Protein AF-A0A8H3PKK8-F1 (afdb_monomer_lite)

pLDDT: mean 88.32, std 10.54, range [42.78, 98.19]

Sequence (100 aa):
MTENGFVPGTMHLVDIEGTLRAKHASGGQTDVVLIPAPSDDPDDPLNWSAKRKLLSTASISIYTFAIGTTSAAIYSILEPIEKDTGLTLNDLNAGTGYMV

Foldseek 3Di:
DDPDDDDPPDDDFFQPPLPDPADADDDPRRRGGDVVGQDPDCPGPVNDDPVVVVVVVVVVVVVCVVLVVCLVCVVVCLVVCCVVPVDDSVNSVVVSVVSD

Secondary structure (DSSP, 8-state):
-------TT----B-TTS---SPBPSSS-TTBBPSSPP-S-TT-GGG--HHHHHHHHHHHHHHHHHHHHHHHHGGGTHHHHHHHH---HHHHHHHHTT--

Organism: NCBI:txid1903189

Radius of gyration: 26.06 Å; chains: 1; bounding box: 48×34×72 Å

Structure (mmCIF, N/CA/C/O backbone):
data_AF-A0A8H3PKK8-F1
#
_entry.id   AF-A0A8H3PKK8-F1
#
loop_
_atom_site.group_PDB
_atom_site.id
_atom_site.type_symbol
_atom_site.label_atom_id
_atom_site.label_alt_id
_atom_site.label_comp_id
_atom_site.label_asym_id
_atom_site.label_entity_id
_atom_site.label_seq_id
_atom_site.pdbx_PDB_ins_code
_atom_site.Cartn_x
_atom_site.Cartn_y
_atom_site.Cartn_z
_atom_site.occupancy
_atom_site.B_iso_or_equiv
_atom_site.auth_seq_id
_atom_site.auth_comp_id
_atom_site.auth_asym_id
_atom_site.auth_atom_id
_atom_site.pdbx_PDB_model_num
ATOM 1 N N . MET A 1 1 ? 15.311 -21.769 -38.996 1.00 42.78 1 MET A N 1
ATOM 2 C CA . MET A 1 1 ? 15.998 -21.620 -37.696 1.00 42.78 1 MET A CA 1
ATOM 3 C C . MET A 1 1 ? 14.972 -21.962 -36.637 1.00 42.78 1 MET A C 1
ATOM 5 O O . MET A 1 1 ? 13.847 -21.501 -36.746 1.00 42.78 1 MET A O 1
ATOM 9 N N . THR A 1 2 ? 15.305 -22.906 -35.770 1.00 45.81 2 THR A N 1
ATOM 10 C CA . THR A 1 2 ? 14.388 -23.646 -34.893 1.00 45.81 2 THR A CA 1
ATOM 11 C C . THR A 1 2 ? 13.811 -22.776 -33.779 1.00 45.81 2 THR A C 1
ATOM 13 O O . THR A 1 2 ? 14.559 -22.080 -33.099 1.00 45.81 2 THR A O 1
ATOM 16 N N . GLU A 1 3 ? 12.499 -22.869 -33.578 1.00 54.53 3 GLU A N 1
ATOM 17 C CA . GLU A 1 3 ? 11.715 -22.284 -32.484 1.00 54.53 3 GLU A CA 1
ATOM 18 C C . GLU A 1 3 ? 12.037 -22.999 -31.151 1.00 54.53 3 GLU A C 1
ATOM 20 O O . GLU A 1 3 ? 11.232 -23.742 -30.601 1.0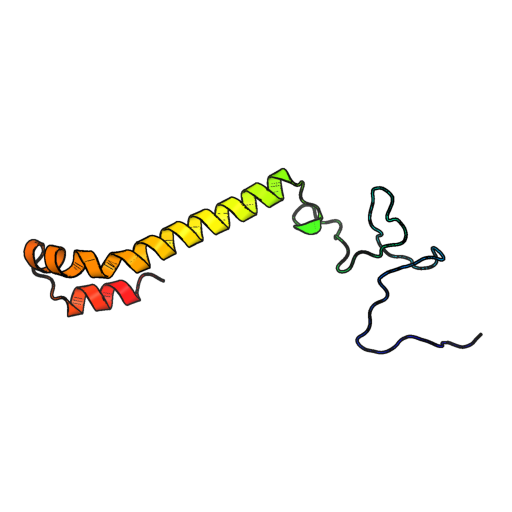0 54.53 3 GLU A O 1
ATOM 25 N N . ASN A 1 4 ? 13.273 -22.856 -30.662 1.00 61.53 4 ASN A N 1
ATOM 26 C CA . ASN A 1 4 ? 13.735 -23.473 -29.418 1.00 61.53 4 ASN A CA 1
ATOM 27 C C . ASN A 1 4 ? 13.714 -22.446 -28.280 1.00 61.53 4 ASN A C 1
ATOM 29 O O . ASN A 1 4 ? 14.507 -21.509 -28.300 1.00 61.53 4 ASN A O 1
ATOM 33 N N . GLY A 1 5 ? 12.896 -22.677 -27.247 1.00 66.50 5 GLY A N 1
ATOM 34 C CA . GLY A 1 5 ? 13.213 -22.166 -25.905 1.00 66.50 5 GLY A CA 1
ATOM 35 C C . GLY A 1 5 ? 12.080 -21.574 -25.073 1.00 66.50 5 GLY A C 1
ATOM 36 O O . GLY A 1 5 ? 12.317 -21.282 -23.904 1.00 66.50 5 GLY A O 1
ATOM 37 N N . PHE A 1 6 ? 10.861 -21.408 -25.597 1.00 71.31 6 PHE A N 1
ATOM 38 C CA . PHE A 1 6 ? 9.756 -20.947 -24.753 1.00 71.31 6 PHE A CA 1
ATOM 39 C C . PHE A 1 6 ? 9.260 -22.089 -23.854 1.00 71.31 6 PHE A C 1
ATOM 41 O O . PHE A 1 6 ? 8.535 -22.978 -24.300 1.00 71.31 6 PHE A O 1
ATOM 48 N N . VAL A 1 7 ? 9.677 -22.081 -22.585 1.00 83.56 7 VAL A N 1
ATOM 49 C CA . VAL A 1 7 ? 9.194 -23.013 -21.559 1.00 83.56 7 VAL A CA 1
ATOM 50 C C . VAL A 1 7 ? 7.931 -22.418 -20.923 1.00 83.56 7 VAL A C 1
ATOM 52 O O . VAL A 1 7 ? 8.015 -21.352 -20.303 1.00 83.56 7 VAL A O 1
ATOM 55 N N . PRO A 1 8 ? 6.760 -23.069 -21.041 1.00 82.88 8 PRO A N 1
ATOM 56 C CA . PRO A 1 8 ? 5.525 -22.566 -20.446 1.00 82.88 8 PRO A CA 1
ATOM 57 C C . PRO A 1 8 ? 5.672 -22.312 -18.939 1.00 82.88 8 PRO A C 1
ATOM 59 O O . PRO A 1 8 ? 6.247 -23.126 -18.220 1.00 82.88 8 PRO A O 1
ATOM 62 N N . GLY A 1 9 ? 5.154 -21.178 -18.461 1.00 84.31 9 GLY A N 1
ATOM 63 C CA . GLY A 1 9 ? 5.272 -20.760 -17.057 1.00 84.31 9 GLY A CA 1
ATOM 64 C C . GLY A 1 9 ? 6.577 -20.036 -16.704 1.00 84.31 9 GLY A C 1
ATOM 65 O O . GLY A 1 9 ? 6.753 -19.645 -15.553 1.00 84.31 9 GLY A O 1
ATOM 66 N N . THR A 1 10 ? 7.473 -19.820 -17.671 1.00 86.50 10 THR A N 1
ATOM 67 C CA . THR A 1 10 ? 8.685 -19.006 -17.489 1.00 86.50 10 THR A CA 1
ATOM 68 C C . THR A 1 10 ? 8.569 -17.666 -18.213 1.00 86.50 10 THR A C 1
ATOM 70 O O . THR A 1 10 ? 7.808 -17.519 -19.169 1.00 86.50 10 THR A O 1
ATOM 73 N N . MET A 1 11 ? 9.312 -16.670 -17.729 1.00 85.94 11 MET A N 1
ATOM 74 C CA . MET A 1 11 ? 9.354 -15.311 -18.269 1.00 85.94 11 MET A CA 1
ATOM 75 C C . MET A 1 11 ? 10.814 -14.878 -18.410 1.00 85.94 11 MET A C 1
ATOM 77 O O . MET A 1 11 ? 11.622 -15.121 -17.513 1.00 85.94 11 MET A O 1
ATOM 81 N N . HIS A 1 12 ? 11.155 -14.245 -19.532 1.00 86.38 12 HIS A N 1
ATOM 82 C CA . HIS A 1 12 ? 12.515 -13.789 -19.810 1.00 86.38 12 HIS A CA 1
ATOM 83 C C . HIS A 1 12 ? 12.730 -12.392 -19.207 1.00 86.38 12 HIS A C 1
ATOM 85 O O . HIS A 1 12 ? 12.076 -11.440 -19.625 1.00 86.38 12 HIS A O 1
ATOM 91 N N . LEU A 1 13 ? 13.619 -12.278 -18.213 1.00 90.50 13 LEU A N 1
ATOM 92 C CA . LEU A 1 13 ? 13.823 -11.042 -17.437 1.00 90.50 13 LEU A CA 1
ATOM 93 C C . LEU A 1 13 ? 15.070 -10.240 -17.836 1.00 90.50 13 LEU A C 1
ATOM 95 O O . LEU A 1 13 ? 15.190 -9.090 -17.423 1.00 90.50 13 LEU A O 1
ATOM 99 N N . VAL A 1 14 ? 15.999 -10.827 -18.596 1.00 91.94 14 VAL A N 1
ATOM 100 C CA . VAL A 1 14 ? 17.291 -10.203 -18.923 1.00 91.94 14 VAL A CA 1
ATOM 101 C C . VAL A 1 14 ? 17.589 -10.343 -20.413 1.00 91.94 14 VAL A C 1
ATOM 103 O O . VAL A 1 14 ? 18.000 -11.400 -20.866 1.00 91.94 14 VAL A O 1
ATOM 106 N N . ASP A 1 15 ? 17.405 -9.270 -21.170 1.00 90.62 15 ASP A N 1
ATOM 107 C CA . ASP A 1 15 ? 17.654 -9.181 -22.606 1.00 90.62 15 ASP A CA 1
ATOM 108 C C . ASP A 1 15 ? 19.040 -8.590 -22.897 1.00 90.62 15 ASP A C 1
ATOM 110 O O . ASP A 1 15 ? 19.192 -7.394 -23.148 1.00 90.62 15 ASP A O 1
ATOM 114 N N . ILE A 1 16 ? 20.071 -9.435 -22.856 1.00 88.06 16 ILE A N 1
ATOM 115 C CA . ILE A 1 16 ? 21.461 -9.015 -23.115 1.00 88.06 16 ILE A CA 1
ATOM 116 C C . ILE A 1 16 ? 21.650 -8.587 -24.579 1.00 88.06 16 ILE A C 1
ATOM 118 O O . ILE A 1 16 ? 22.432 -7.686 -24.876 1.00 88.06 16 ILE A O 1
ATOM 122 N N . GLU A 1 17 ? 20.945 -9.239 -25.503 1.00 85.81 17 GLU A N 1
ATOM 123 C CA . GLU A 1 17 ? 21.101 -9.027 -26.946 1.00 85.81 17 GLU A CA 1
ATOM 124 C C . GLU A 1 17 ? 20.257 -7.853 -27.474 1.00 85.81 17 GLU A C 1
ATOM 126 O O . GLU A 1 17 ? 20.421 -7.448 -28.626 1.00 85.81 17 GLU A O 1
ATOM 131 N N . GLY A 1 18 ? 19.365 -7.291 -26.650 1.00 82.75 18 GLY A N 1
ATOM 132 C CA . GLY A 1 18 ? 18.471 -6.195 -27.033 1.00 82.75 18 GLY A CA 1
ATOM 133 C C . GLY A 1 18 ? 17.438 -6.600 -28.089 1.00 82.75 18 GLY A C 1
ATOM 134 O O . GLY A 1 18 ? 17.023 -5.777 -28.908 1.00 82.75 18 GLY A O 1
ATOM 135 N N . THR A 1 19 ? 17.071 -7.881 -28.131 1.00 85.12 19 THR A N 1
ATOM 136 C CA . THR A 1 19 ? 16.199 -8.444 -29.173 1.00 85.12 19 THR A CA 1
ATOM 137 C C . THR A 1 19 ? 14.729 -8.475 -28.761 1.00 85.12 19 THR A C 1
ATOM 139 O O . THR A 1 19 ? 13.848 -8.596 -29.621 1.00 85.12 19 THR A O 1
ATOM 142 N N . LEU A 1 20 ? 14.433 -8.331 -27.465 1.00 85.06 20 LEU A N 1
ATOM 143 C CA . LEU A 1 20 ? 13.075 -8.370 -26.941 1.00 85.06 20 LEU A CA 1
ATOM 144 C C . LEU A 1 20 ? 12.402 -7.001 -27.076 1.00 85.06 20 LEU A C 1
ATOM 146 O O . LEU A 1 20 ? 12.866 -5.979 -26.579 1.00 85.06 20 LEU A O 1
ATOM 150 N N . ARG A 1 21 ? 11.226 -6.984 -27.710 1.00 83.94 21 ARG A N 1
ATOM 151 C CA . ARG A 1 21 ? 10.351 -5.803 -27.762 1.00 83.94 21 ARG A CA 1
ATOM 152 C C . ARG A 1 21 ? 9.532 -5.692 -26.475 1.00 83.94 21 ARG A C 1
ATOM 154 O O . ARG A 1 21 ? 8.339 -5.986 -26.473 1.00 83.94 21 ARG A O 1
ATOM 161 N N . ALA A 1 22 ? 10.181 -5.287 -25.391 1.00 86.38 22 ALA A N 1
ATOM 162 C CA . ALA A 1 22 ? 9.564 -5.072 -24.084 1.00 86.38 22 ALA A CA 1
ATOM 163 C C . ALA A 1 22 ? 9.931 -3.690 -23.513 1.00 86.38 22 ALA A C 1
ATOM 165 O O . ALA A 1 22 ? 10.762 -2.982 -24.076 1.00 86.38 22 ALA A O 1
ATOM 166 N N . LYS A 1 23 ? 9.284 -3.279 -22.411 1.00 87.94 23 LYS A N 1
ATOM 167 C CA . LYS A 1 23 ? 9.736 -2.110 -21.641 1.00 87.94 23 LYS A CA 1
ATOM 168 C C . LYS A 1 23 ? 10.879 -2.560 -20.727 1.00 87.94 23 LYS A C 1
ATOM 170 O O . LYS A 1 23 ? 10.680 -3.459 -19.910 1.00 87.94 23 LYS A O 1
ATOM 175 N N . HIS A 1 24 ? 12.043 -1.931 -20.847 1.00 90.75 24 HIS A N 1
ATOM 176 C CA . HIS A 1 24 ? 13.211 -2.212 -20.007 1.00 90.75 24 HIS A CA 1
ATOM 177 C C . HIS A 1 24 ? 13.372 -1.184 -18.888 1.00 90.75 24 HIS A C 1
ATOM 179 O O . HIS A 1 24 ? 12.809 -0.085 -18.941 1.00 90.75 24 HIS A O 1
ATOM 185 N N . ALA A 1 25 ? 14.130 -1.544 -17.855 1.00 88.06 25 ALA A N 1
ATOM 186 C CA . ALA A 1 25 ? 14.450 -0.632 -16.769 1.00 88.06 25 ALA A CA 1
ATOM 187 C C . ALA A 1 25 ? 15.311 0.546 -17.261 1.00 88.06 25 ALA A C 1
ATOM 189 O O . ALA A 1 25 ? 16.092 0.455 -18.210 1.00 88.06 25 ALA A O 1
ATOM 190 N N . SER A 1 26 ? 15.157 1.691 -16.599 1.00 83.12 26 SER A N 1
ATOM 191 C CA . SER A 1 26 ? 15.929 2.904 -16.873 1.00 83.12 26 SER A CA 1
ATOM 192 C C . SER A 1 26 ? 17.136 3.022 -15.931 1.00 83.12 26 SER A C 1
ATOM 194 O O . SER A 1 26 ? 17.261 2.282 -14.958 1.00 83.12 26 SER A O 1
ATOM 196 N N . GLY A 1 27 ? 18.054 3.955 -16.209 1.00 78.44 27 GLY A N 1
ATOM 197 C CA . GLY A 1 27 ? 19.163 4.261 -15.291 1.00 78.44 27 GLY A CA 1
ATOM 198 C C . GLY A 1 27 ? 20.332 3.269 -15.316 1.00 78.44 27 GLY A C 1
ATOM 199 O O . GLY A 1 27 ? 20.965 3.054 -14.288 1.00 78.44 27 GLY A O 1
ATOM 200 N N . GLY A 1 28 ? 20.632 2.684 -16.482 1.00 77.94 28 GLY A N 1
ATOM 201 C CA . GLY A 1 28 ? 21.804 1.820 -16.695 1.00 77.94 28 GLY A CA 1
ATOM 202 C C . GLY A 1 28 ? 21.533 0.314 -16.634 1.00 77.94 28 GLY A C 1
ATOM 203 O O . GLY A 1 28 ? 22.463 -0.458 -16.822 1.00 77.94 28 GLY A O 1
ATOM 204 N N . GLN A 1 29 ? 20.281 -0.096 -16.414 1.00 85.38 29 GLN A N 1
ATOM 205 C CA . GLN A 1 29 ? 19.832 -1.498 -16.395 1.00 85.38 29 GLN A CA 1
ATOM 206 C C . GLN A 1 29 ? 18.966 -1.814 -17.624 1.00 85.38 29 GLN A C 1
ATOM 208 O O . GLN A 1 29 ? 17.861 -2.339 -17.515 1.00 85.38 29 GLN A O 1
ATOM 213 N N . THR A 1 30 ? 19.421 -1.405 -18.807 1.00 85.62 30 THR A N 1
ATOM 214 C CA . THR A 1 30 ? 18.636 -1.515 -20.048 1.00 85.62 30 THR A CA 1
ATOM 215 C C . THR A 1 30 ? 18.475 -2.949 -20.542 1.00 85.62 30 THR A C 1
ATOM 217 O O . THR A 1 30 ? 17.673 -3.184 -21.431 1.00 85.62 30 THR A O 1
ATOM 220 N N . ASP A 1 31 ? 19.231 -3.891 -19.990 1.00 91.19 31 ASP A N 1
ATOM 221 C CA . ASP A 1 31 ? 19.085 -5.330 -20.191 1.00 91.19 31 ASP A CA 1
ATOM 222 C C . ASP A 1 31 ? 17.940 -5.920 -19.352 1.00 91.19 31 ASP A C 1
ATOM 224 O O . ASP A 1 31 ? 17.427 -6.985 -19.674 1.00 91.19 31 ASP A O 1
ATOM 228 N N . VAL A 1 32 ? 17.475 -5.238 -18.301 1.00 92.62 32 VAL A N 1
ATOM 229 C CA . VAL A 1 32 ? 16.411 -5.751 -17.429 1.00 92.62 32 VAL A CA 1
ATOM 230 C C . VAL A 1 32 ? 15.036 -5.487 -18.038 1.00 92.62 32 VAL A C 1
ATOM 232 O O . VAL A 1 32 ? 14.622 -4.339 -18.196 1.00 92.62 32 VAL A O 1
ATOM 235 N N . VAL A 1 33 ? 14.290 -6.554 -18.315 1.00 93.00 33 VAL A N 1
ATOM 236 C CA . VAL A 1 33 ? 12.909 -6.514 -18.813 1.00 93.00 33 VAL A CA 1
ATOM 237 C C . VAL A 1 33 ? 11.934 -6.321 -17.646 1.00 93.00 33 VAL A C 1
ATOM 239 O O . VAL A 1 33 ? 11.956 -7.071 -16.670 1.00 93.00 33 VAL A O 1
ATOM 242 N N . LEU A 1 34 ? 11.044 -5.328 -17.742 1.00 92.00 34 LEU A N 1
ATOM 243 C CA . LEU A 1 34 ? 10.053 -5.031 -16.704 1.00 92.00 34 LEU A CA 1
ATOM 244 C C . LEU A 1 34 ? 8.851 -5.971 -16.803 1.00 92.00 34 LEU A C 1
ATOM 246 O O . LEU A 1 34 ? 8.151 -5.996 -17.817 1.00 92.00 34 LEU A O 1
ATOM 250 N N . ILE A 1 35 ? 8.586 -6.708 -15.721 1.00 91.12 35 ILE A N 1
ATOM 251 C CA . ILE A 1 35 ? 7.452 -7.628 -15.615 1.00 91.12 35 ILE A CA 1
ATOM 252 C C . ILE A 1 35 ? 6.777 -7.486 -14.237 1.00 91.12 35 ILE A C 1
ATOM 254 O O . ILE A 1 35 ? 7.413 -7.783 -13.225 1.00 91.12 35 ILE A O 1
ATOM 258 N N . PRO A 1 36 ? 5.485 -7.105 -14.178 1.00 90.00 36 PRO A N 1
ATOM 259 C CA . PRO A 1 36 ? 4.703 -6.541 -15.281 1.00 90.00 36 PRO A CA 1
ATOM 260 C C . PRO A 1 36 ? 5.305 -5.216 -15.772 1.00 90.00 36 PRO A C 1
ATOM 262 O O . PRO A 1 36 ? 5.879 -4.448 -14.999 1.00 90.00 36 PRO A O 1
ATOM 265 N N . ALA A 1 37 ? 5.180 -4.950 -17.070 1.00 91.50 37 ALA A N 1
ATOM 266 C CA . ALA A 1 37 ? 5.582 -3.670 -17.634 1.00 91.50 37 ALA A CA 1
ATOM 267 C C . ALA A 1 37 ? 4.575 -2.580 -17.221 1.00 91.50 37 ALA A C 1
ATOM 269 O O . ALA A 1 37 ? 3.372 -2.851 -17.230 1.00 91.50 37 ALA A O 1
ATOM 270 N N . PRO A 1 38 ? 5.028 -1.352 -16.906 1.00 92.62 38 PRO A N 1
ATOM 271 C CA . PRO A 1 38 ? 4.119 -0.236 -16.673 1.00 92.62 38 PRO A CA 1
ATOM 272 C C . PRO A 1 38 ? 3.256 0.007 -17.914 1.00 92.62 38 PRO A C 1
ATOM 274 O O . PRO A 1 38 ? 3.769 0.052 -19.037 1.00 92.62 38 PRO A O 1
ATOM 277 N N . SER A 1 39 ? 1.956 0.180 -17.722 1.00 92.19 39 SER A N 1
ATOM 278 C CA . SER A 1 39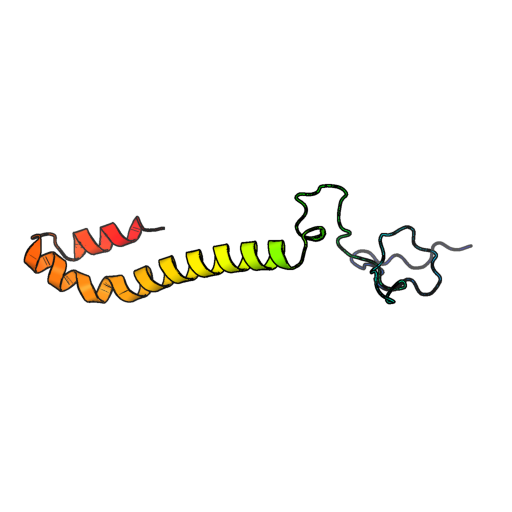 ? 1.029 0.595 -18.775 1.00 92.19 39 SER A CA 1
ATOM 279 C C . SER A 1 39 ? 1.199 2.084 -19.106 1.00 92.19 39 SER A C 1
ATOM 281 O O . SER A 1 39 ? 2.049 2.766 -18.531 1.00 92.19 39 SER A O 1
ATOM 283 N N . ASP A 1 40 ? 0.426 2.597 -20.061 1.00 92.44 40 ASP A N 1
ATOM 284 C CA . ASP A 1 40 ? 0.425 4.029 -20.396 1.00 92.44 40 ASP A CA 1
ATOM 285 C C . ASP A 1 40 ? -0.592 4.825 -19.549 1.00 92.44 40 ASP A C 1
ATOM 287 O O . ASP A 1 40 ? -0.732 6.037 -19.716 1.00 92.44 40 ASP A O 1
ATOM 291 N N . ASP A 1 41 ? -1.287 4.157 -18.620 1.00 94.50 41 ASP A N 1
ATOM 292 C CA . ASP A 1 41 ? -2.244 4.778 -17.707 1.00 94.50 41 ASP A CA 1
ATOM 293 C C . ASP A 1 41 ? -1.506 5.539 -16.579 1.00 94.50 41 ASP A C 1
ATOM 29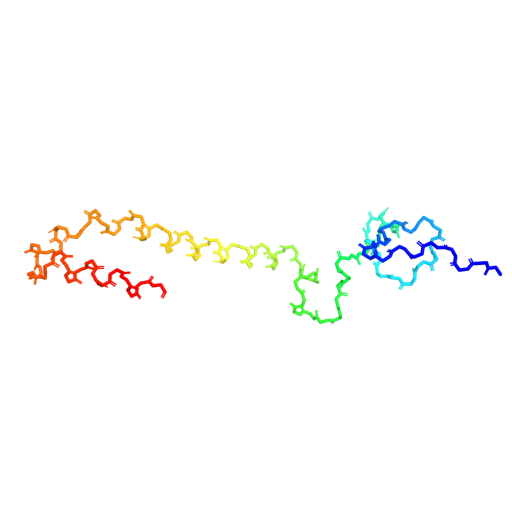5 O O . ASP A 1 41 ? -0.675 4.949 -15.873 1.00 94.50 41 ASP A O 1
ATOM 299 N N . PRO A 1 42 ? -1.770 6.845 -16.367 1.00 90.06 42 PRO A N 1
ATOM 300 C CA . PRO A 1 42 ? -1.153 7.616 -15.285 1.00 90.06 42 PRO A CA 1
ATOM 301 C C . PRO A 1 42 ? -1.530 7.136 -13.872 1.00 90.06 42 PRO A C 1
ATOM 303 O O . PRO A 1 42 ? -0.823 7.463 -12.909 1.00 90.06 42 PRO A O 1
ATOM 306 N N . ASP A 1 43 ? -2.622 6.386 -13.721 1.00 92.38 43 ASP A N 1
ATOM 307 C CA . ASP A 1 43 ? -3.046 5.808 -12.448 1.00 92.38 43 ASP A CA 1
ATOM 308 C C . ASP A 1 43 ? -2.443 4.431 -12.168 1.00 92.38 43 ASP A C 1
ATOM 310 O O . ASP A 1 43 ? -2.521 3.964 -11.029 1.00 92.38 43 ASP A O 1
ATOM 314 N N . ASP A 1 44 ? -1.713 3.849 -13.123 1.00 94.94 44 ASP A N 1
ATOM 315 C CA . ASP A 1 44 ? -0.902 2.658 -12.889 1.00 94.94 44 ASP A CA 1
ATOM 316 C C . ASP A 1 44 ? 0.143 2.925 -11.784 1.00 94.94 44 ASP A C 1
ATOM 318 O O . ASP A 1 44 ? 1.005 3.804 -11.937 1.00 94.94 44 ASP A O 1
ATOM 322 N N . PRO A 1 45 ? 0.121 2.177 -10.663 1.00 93.44 45 PRO A N 1
ATOM 323 C CA . PRO A 1 45 ? 1.057 2.372 -9.564 1.00 93.44 45 PRO A CA 1
ATOM 324 C C . PRO A 1 45 ? 2.519 2.217 -9.976 1.00 93.44 45 PRO A C 1
ATOM 326 O O . PRO A 1 45 ? 3.398 2.791 -9.328 1.00 93.44 45 PRO A O 1
ATOM 329 N N . LEU A 1 46 ? 2.813 1.503 -11.063 1.00 93.19 46 LEU A N 1
ATOM 330 C CA . LEU A 1 46 ? 4.171 1.375 -11.582 1.00 93.19 46 LEU A CA 1
ATOM 331 C C . LEU A 1 46 ? 4.710 2.720 -12.090 1.00 93.19 46 LEU A C 1
ATOM 333 O O . LEU A 1 46 ? 5.878 3.026 -11.830 1.00 93.19 46 LEU A O 1
ATOM 337 N N . ASN A 1 47 ? 3.845 3.560 -12.671 1.00 93.06 47 ASN A N 1
ATOM 338 C CA . ASN A 1 47 ? 4.170 4.892 -13.194 1.00 93.06 47 ASN A CA 1
ATOM 339 C C . ASN A 1 47 ? 4.304 5.973 -12.114 1.00 93.06 47 ASN A C 1
ATOM 341 O O . ASN A 1 47 ? 4.811 7.066 -12.376 1.00 93.06 47 ASN A O 1
ATOM 345 N N . TRP A 1 48 ? 3.852 5.711 -10.886 1.00 95.06 48 TRP A N 1
ATOM 346 C CA . TRP A 1 48 ? 3.845 6.731 -9.844 1.00 95.06 48 TRP A CA 1
ATOM 347 C C . TRP A 1 48 ? 5.256 7.200 -9.470 1.00 95.06 48 TRP A C 1
ATOM 349 O O . TRP A 1 48 ? 6.184 6.406 -9.280 1.00 95.06 48 TRP A O 1
ATOM 359 N N . SER A 1 49 ? 5.386 8.511 -9.247 1.00 94.94 49 SER A N 1
ATOM 360 C CA . SER A 1 49 ? 6.582 9.084 -8.628 1.00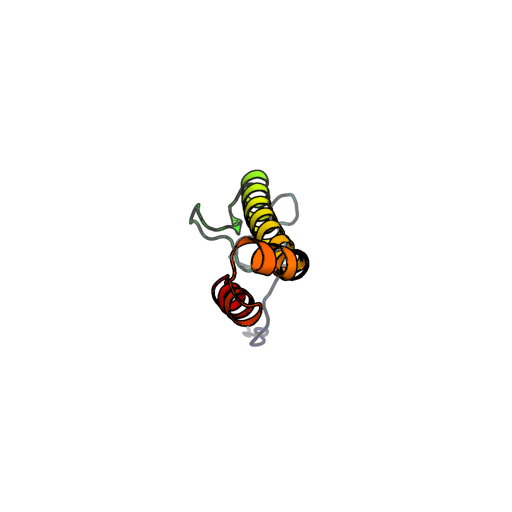 94.94 49 SER A CA 1
ATOM 361 C C . SER A 1 49 ? 6.793 8.512 -7.221 1.00 94.94 49 SER A C 1
ATOM 363 O O . SER A 1 49 ? 5.838 8.145 -6.529 1.00 94.94 49 SER A O 1
ATOM 365 N N . ALA A 1 50 ? 8.044 8.489 -6.752 1.00 95.25 50 ALA A N 1
ATOM 366 C CA . ALA A 1 50 ? 8.378 7.971 -5.423 1.00 95.25 50 ALA A CA 1
ATOM 367 C C . ALA A 1 50 ? 7.564 8.639 -4.296 1.00 95.25 50 ALA A C 1
ATOM 369 O O . ALA A 1 50 ? 7.162 7.976 -3.344 1.00 95.25 50 ALA A O 1
ATOM 370 N N . LYS A 1 51 ? 7.248 9.936 -4.434 1.00 97.62 51 LYS A N 1
ATOM 371 C CA . LYS A 1 51 ? 6.417 10.676 -3.472 1.00 97.62 51 LYS A CA 1
ATOM 372 C C . LYS A 1 51 ? 4.968 10.180 -3.444 1.00 97.62 51 LYS A C 1
ATOM 374 O O . LYS A 1 51 ? 4.423 10.003 -2.359 1.00 97.62 51 LYS A O 1
ATOM 379 N N . ARG A 1 52 ? 4.353 9.930 -4.609 1.00 97.06 52 ARG A N 1
ATOM 380 C CA . ARG A 1 52 ? 2.980 9.395 -4.696 1.00 97.06 52 ARG A CA 1
ATOM 381 C C . ARG A 1 52 ? 2.911 7.980 -4.119 1.00 97.06 52 ARG A C 1
ATOM 383 O O . ARG A 1 52 ? 2.017 7.706 -3.324 1.00 97.06 52 ARG A O 1
ATOM 390 N N . LYS A 1 53 ? 3.894 7.127 -4.440 1.00 96.81 53 LYS A N 1
ATOM 391 C CA . LYS A 1 53 ? 4.035 5.783 -3.848 1.00 96.81 53 LYS A CA 1
ATOM 392 C C . LYS A 1 53 ? 4.112 5.860 -2.324 1.00 96.81 53 LYS A C 1
ATOM 394 O O . LYS A 1 53 ? 3.326 5.212 -1.644 1.00 96.81 53 LYS A O 1
ATOM 399 N N . LEU A 1 54 ? 4.988 6.715 -1.795 1.00 97.81 54 LEU A N 1
ATOM 400 C CA . LEU A 1 54 ? 5.149 6.882 -0.352 1.00 97.81 54 LEU A CA 1
ATOM 401 C C . LEU A 1 54 ? 3.867 7.376 0.329 1.00 97.81 54 LEU A C 1
ATOM 403 O O . LEU A 1 54 ? 3.498 6.840 1.368 1.00 97.81 54 LEU A O 1
ATOM 407 N N . LEU A 1 55 ? 3.178 8.363 -0.254 1.00 98.00 55 LEU A N 1
ATOM 408 C CA . LEU A 1 55 ? 1.922 8.879 0.292 1.00 98.00 55 LEU A CA 1
ATOM 409 C C . LEU A 1 55 ? 0.836 7.796 0.338 1.00 98.00 55 LEU A C 1
ATOM 411 O O . LEU A 1 55 ? 0.170 7.646 1.360 1.00 98.00 55 LEU A O 1
ATOM 415 N N . SER A 1 56 ? 0.691 7.018 -0.738 1.00 97.00 56 SER A N 1
ATOM 416 C CA . SER A 1 56 ? -0.256 5.901 -0.790 1.00 97.00 56 SER A CA 1
ATOM 417 C C . SER A 1 56 ? 0.056 4.853 0.278 1.00 97.00 56 SER A C 1
ATOM 419 O O . SER A 1 56 ? -0.836 4.439 1.014 1.00 97.00 56 SER A O 1
ATOM 421 N N . THR A 1 57 ? 1.324 4.452 0.406 1.00 96.88 57 THR A N 1
ATOM 422 C CA . THR A 1 57 ? 1.750 3.490 1.429 1.00 96.88 57 THR A CA 1
ATOM 423 C C . THR A 1 57 ? 1.510 4.033 2.835 1.00 96.88 57 THR A C 1
ATOM 425 O O . THR A 1 57 ? 0.975 3.324 3.679 1.00 96.88 57 THR A O 1
ATOM 428 N N . ALA A 1 58 ? 1.851 5.297 3.095 1.00 98.19 58 ALA A N 1
ATOM 429 C CA . ALA A 1 58 ? 1.629 5.925 4.393 1.00 98.19 58 ALA A CA 1
ATOM 430 C C . ALA A 1 58 ? 0.139 5.981 4.754 1.00 98.19 58 ALA A C 1
ATOM 432 O O . ALA A 1 58 ? -0.221 5.680 5.887 1.00 98.19 58 ALA A O 1
ATOM 433 N N . SER A 1 59 ? -0.730 6.308 3.794 1.00 98.12 59 SER A N 1
ATOM 434 C CA . SER A 1 59 ? -2.181 6.337 3.998 1.00 98.12 59 SER A CA 1
ATOM 435 C C . SER A 1 59 ? -2.726 4.973 4.435 1.00 98.12 59 SER A C 1
ATOM 437 O O . SER A 1 59 ? -3.418 4.894 5.451 1.00 98.12 59 SER A O 1
ATOM 439 N N . ILE A 1 60 ? -2.354 3.899 3.731 1.00 97.38 60 ILE A N 1
ATOM 440 C CA . ILE A 1 60 ? -2.781 2.531 4.068 1.00 97.38 60 ILE A CA 1
ATOM 441 C C . ILE A 1 60 ? -2.216 2.107 5.430 1.00 97.38 60 ILE A C 1
ATOM 443 O O . ILE A 1 60 ? -2.935 1.525 6.245 1.00 97.38 60 ILE A O 1
ATOM 447 N N . SER A 1 61 ? -0.954 2.434 5.712 1.00 98.00 61 SER A N 1
ATOM 448 C CA . SER A 1 61 ? -0.318 2.126 6.996 1.00 98.00 61 SER A CA 1
ATOM 449 C C . SER A 1 61 ? -0.991 2.839 8.167 1.00 98.00 61 SER A C 1
ATOM 451 O O . SER A 1 61 ? -1.237 2.209 9.190 1.00 98.00 61 SER A O 1
ATOM 453 N N . ILE A 1 62 ? -1.329 4.126 8.026 1.00 97.69 62 ILE A N 1
ATOM 454 C CA . ILE A 1 62 ? -2.023 4.902 9.067 1.00 97.69 62 ILE A CA 1
ATOM 455 C C . ILE A 1 62 ? -3.411 4.318 9.329 1.00 97.69 62 ILE A C 1
ATOM 457 O O . ILE A 1 62 ? -3.775 4.119 10.486 1.00 97.69 62 ILE A O 1
ATOM 461 N N . TYR A 1 63 ? -4.164 4.005 8.271 1.00 95.88 63 TYR A N 1
ATOM 462 C CA . TYR A 1 63 ? -5.476 3.373 8.399 1.00 95.88 63 TYR A CA 1
ATOM 463 C C . TYR A 1 63 ? -5.383 2.033 9.141 1.00 95.88 63 TYR A C 1
ATOM 465 O O . TYR A 1 63 ? -6.064 1.819 10.142 1.00 95.88 63 TYR A O 1
ATOM 473 N N . THR A 1 64 ? -4.468 1.166 8.703 1.00 95.69 64 THR A N 1
ATOM 474 C CA . THR A 1 64 ? -4.241 -0.150 9.316 1.00 95.69 64 THR A CA 1
ATOM 475 C C . THR A 1 64 ? -3.826 -0.020 10.781 1.00 95.69 64 THR A C 1
ATOM 477 O O . THR A 1 64 ? -4.331 -0.740 11.639 1.00 95.69 64 THR A O 1
ATOM 480 N N . PHE A 1 65 ? -2.938 0.927 11.091 1.00 95.69 65 PHE A N 1
ATOM 481 C CA . PHE A 1 65 ? -2.480 1.185 12.452 1.00 95.69 65 PHE A CA 1
ATOM 482 C C . PHE A 1 65 ? -3.611 1.670 13.366 1.00 95.69 65 PHE A C 1
ATOM 484 O O . PHE A 1 65 ? -3.721 1.205 14.502 1.00 95.69 65 PHE A O 1
ATOM 491 N N . ALA A 1 66 ? -4.462 2.577 12.879 1.00 92.56 66 ALA A N 1
ATOM 492 C CA . ALA A 1 66 ? -5.591 3.102 13.637 1.00 92.56 66 ALA A CA 1
ATOM 493 C C . ALA A 1 66 ? -6.597 1.995 13.984 1.00 92.56 66 ALA A C 1
ATOM 495 O O . ALA A 1 66 ? -6.918 1.800 15.156 1.00 92.56 66 ALA A O 1
ATOM 496 N N . ILE A 1 67 ? -7.031 1.217 12.987 1.00 91.19 67 ILE A N 1
ATOM 497 C CA . ILE A 1 67 ? -7.977 0.109 13.193 1.00 91.19 67 ILE A CA 1
ATOM 498 C C . ILE A 1 67 ? -7.369 -0.986 14.080 1.00 91.19 67 ILE A C 1
ATOM 500 O O . ILE A 1 67 ? -8.029 -1.482 14.998 1.00 91.19 67 ILE A O 1
ATOM 504 N N . GLY A 1 68 ? -6.097 -1.331 13.859 1.00 91.06 68 GLY A N 1
ATOM 505 C CA . GLY A 1 68 ? -5.387 -2.329 14.659 1.00 91.06 68 GLY A CA 1
ATOM 506 C C . GLY A 1 68 ? -5.263 -1.926 16.129 1.00 91.06 68 GLY A C 1
ATOM 507 O O . GLY A 1 68 ? -5.499 -2.744 17.016 1.00 91.06 68 GLY A O 1
ATOM 508 N N . THR A 1 69 ? -4.961 -0.654 16.396 1.00 91.25 69 THR A N 1
ATOM 509 C CA . THR A 1 69 ? -4.824 -0.131 17.762 1.00 91.25 69 THR A CA 1
ATOM 510 C C . THR A 1 69 ? -6.162 -0.134 18.498 1.00 91.25 69 THR A C 1
ATOM 512 O O . THR A 1 69 ? -6.230 -0.616 19.628 1.00 91.25 69 THR A O 1
ATOM 515 N N . THR A 1 70 ? -7.238 0.337 17.862 1.00 87.69 70 THR A N 1
ATOM 516 C CA . THR A 1 70 ? -8.587 0.298 18.451 1.00 87.69 70 THR A CA 1
ATOM 517 C C . THR A 1 70 ? -9.003 -1.135 18.777 1.00 87.69 70 THR A C 1
ATOM 519 O O . THR A 1 70 ? -9.461 -1.406 19.885 1.00 87.69 70 THR A O 1
ATOM 522 N N . SER A 1 71 ? -8.760 -2.072 17.856 1.00 87.62 71 SER A N 1
ATOM 523 C CA . SER A 1 71 ? -9.072 -3.494 18.051 1.00 87.62 71 SER A CA 1
ATOM 524 C C . SER A 1 71 ? -8.285 -4.116 19.210 1.00 87.62 71 SER A C 1
ATOM 526 O O . SER A 1 71 ? -8.828 -4.918 19.964 1.00 87.62 71 SER A O 1
ATOM 528 N N . ALA A 1 72 ? -7.018 -3.731 19.389 1.00 89.12 72 ALA A N 1
ATOM 529 C CA . ALA A 1 72 ? -6.188 -4.215 20.490 1.00 89.12 72 ALA A CA 1
ATOM 530 C C . ALA A 1 72 ? -6.599 -3.634 21.856 1.00 89.12 72 ALA A C 1
ATOM 532 O O . ALA A 1 72 ? -6.447 -4.299 22.879 1.00 89.12 72 ALA A O 1
ATOM 533 N N . ALA A 1 73 ? -7.115 -2.402 21.884 1.00 90.19 73 ALA A N 1
ATOM 534 C CA . ALA A 1 73 ? -7.441 -1.696 23.121 1.00 90.19 73 ALA A CA 1
ATOM 535 C C . ALA A 1 73 ? -8.886 -1.909 23.606 1.00 90.19 73 ALA A C 1
ATOM 537 O O . ALA A 1 73 ? -9.149 -1.714 24.794 1.00 90.19 73 ALA A O 1
ATOM 538 N N . ILE A 1 74 ? -9.818 -2.308 22.730 1.00 88.62 74 ILE A N 1
ATOM 539 C CA . ILE A 1 74 ? -11.264 -2.277 23.014 1.00 88.62 74 ILE A CA 1
ATOM 540 C C . ILE A 1 74 ? -11.665 -3.051 24.278 1.00 88.62 74 ILE A C 1
ATOM 542 O O . ILE A 1 74 ? -12.438 -2.550 25.089 1.00 88.62 74 ILE A O 1
ATOM 546 N N . TYR A 1 75 ? -11.073 -4.225 24.515 1.00 89.50 75 TYR A N 1
ATOM 547 C CA . TYR A 1 75 ? -11.412 -5.060 25.672 1.00 89.50 75 TYR A CA 1
ATOM 548 C C . TYR A 1 75 ? -10.995 -4.450 27.015 1.00 89.50 75 TYR A C 1
ATOM 550 O O . TYR A 1 75 ? -11.584 -4.779 28.039 1.00 89.50 75 TYR A O 1
ATOM 558 N N . SER A 1 76 ? -10.020 -3.533 27.023 1.00 91.38 76 SER A N 1
ATOM 559 C CA . SER A 1 76 ? -9.545 -2.892 28.257 1.00 91.38 76 SER A CA 1
ATOM 560 C C . SER A 1 76 ? -10.532 -1.877 28.843 1.00 91.38 76 SER A C 1
ATOM 562 O O . SER A 1 76 ? -10.412 -1.519 30.013 1.00 91.38 76 SER A O 1
ATOM 564 N N . ILE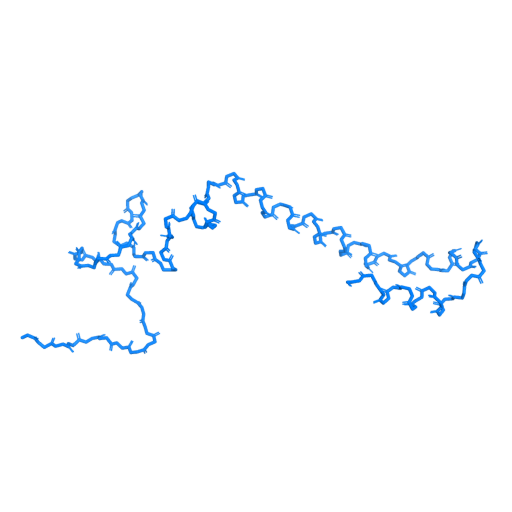 A 1 77 ? -11.512 -1.424 28.052 1.00 91.75 77 ILE A N 1
ATOM 565 C CA . ILE A 1 77 ? -12.465 -0.375 28.442 1.00 91.75 77 ILE A CA 1
ATOM 566 C C . ILE A 1 77 ? -13.917 -0.859 28.558 1.00 91.75 77 ILE A C 1
ATOM 568 O O . ILE A 1 77 ? -14.770 -0.077 28.971 1.00 91.75 77 ILE A O 1
ATOM 572 N N . LEU A 1 78 ? -14.220 -2.125 28.239 1.00 92.94 78 LEU A N 1
ATOM 573 C CA . LEU A 1 78 ? -15.605 -2.620 28.252 1.00 92.94 78 LEU A CA 1
ATOM 574 C C . LEU A 1 78 ? -16.226 -2.623 29.655 1.00 92.94 78 LEU A C 1
ATOM 576 O O . LEU A 1 78 ? -17.365 -2.196 29.807 1.00 92.94 78 LEU A O 1
ATOM 580 N N . GLU A 1 79 ? -15.479 -3.039 30.682 1.00 94.00 79 GLU A N 1
ATOM 581 C CA . GLU A 1 79 ? -15.962 -3.032 32.072 1.00 94.00 79 GLU A CA 1
ATOM 582 C C . GLU A 1 79 ? -16.311 -1.619 32.589 1.00 94.00 79 GLU A C 1
ATOM 584 O O . GLU A 1 79 ? -17.374 -1.450 33.189 1.00 94.00 79 GLU A O 1
ATOM 589 N N . PRO A 1 80 ? -15.466 -0.581 32.393 1.00 95.12 80 PRO A N 1
ATOM 590 C CA . PRO A 1 80 ? -15.860 0.800 32.672 1.00 95.12 80 PRO A CA 1
ATOM 591 C C . PRO A 1 80 ? -17.132 1.240 31.933 1.00 95.12 80 PRO A C 1
ATOM 593 O O . PRO A 1 80 ? -18.011 1.838 32.545 1.00 95.12 80 PRO A O 1
ATOM 596 N N . ILE A 1 81 ? -17.262 0.912 30.643 1.00 94.12 81 ILE A N 1
ATOM 597 C CA . ILE A 1 81 ? -18.434 1.296 29.839 1.00 94.12 81 ILE A CA 1
ATOM 598 C C . ILE A 1 81 ? -19.705 0.618 30.359 1.00 94.12 81 ILE A C 1
ATOM 600 O O . ILE A 1 81 ? -20.740 1.275 30.453 1.00 94.12 81 ILE A O 1
ATOM 604 N N . GLU A 1 82 ? -19.645 -0.663 30.723 1.00 96.12 82 GLU A N 1
ATOM 605 C CA . GLU A 1 82 ? -20.773 -1.376 31.337 1.00 96.12 82 GLU A CA 1
ATOM 606 C C . GLU A 1 82 ? -21.251 -0.661 32.607 1.00 96.12 82 GLU A C 1
ATOM 608 O O . GLU A 1 82 ? -22.447 -0.405 32.761 1.00 96.12 82 GLU A O 1
ATOM 613 N N . LYS A 1 83 ? -20.318 -0.265 33.483 1.00 96.12 83 LYS A N 1
ATOM 614 C CA . LYS A 1 83 ? -20.634 0.440 34.737 1.00 96.12 83 LYS A CA 1
ATOM 615 C C . LYS A 1 83 ? -21.297 1.799 34.504 1.00 96.12 83 LYS A C 1
ATOM 617 O O . LYS A 1 83 ? -22.206 2.150 35.252 1.00 96.12 83 LYS A O 1
ATOM 622 N N . ASP A 1 84 ? -20.868 2.533 33.480 1.00 96.88 84 ASP A N 1
ATOM 623 C CA . ASP A 1 84 ? -21.344 3.896 33.217 1.00 96.88 84 ASP A CA 1
ATOM 624 C C . ASP A 1 84 ? -22.617 3.947 32.353 1.00 96.88 84 ASP A C 1
ATOM 626 O O . ASP A 1 84 ? -23.399 4.893 32.455 1.00 96.88 84 ASP A O 1
ATOM 630 N N . THR A 1 85 ? -22.843 2.948 31.493 1.00 95.50 85 THR A N 1
ATOM 631 C CA . THR A 1 85 ? -23.958 2.937 30.523 1.00 95.50 85 THR A CA 1
ATOM 632 C C . THR A 1 85 ? -25.073 1.955 30.870 1.00 95.50 85 THR A C 1
ATOM 634 O O . THR A 1 85 ? -26.188 2.100 30.370 1.00 95.50 85 THR A O 1
ATOM 637 N N . GLY A 1 86 ? -24.792 0.951 31.707 1.00 92.44 86 GLY A N 1
ATOM 638 C CA . GLY A 1 86 ? -25.712 -0.145 32.013 1.00 92.44 86 GLY A CA 1
ATOM 639 C C . GLY A 1 86 ? -25.859 -1.189 30.897 1.00 92.44 86 GLY A C 1
ATOM 640 O O . GLY A 1 86 ? -26.682 -2.093 31.034 1.00 92.44 86 GLY A O 1
ATOM 641 N N . LEU A 1 87 ? -25.093 -1.082 29.803 1.00 94.62 87 LEU A N 1
ATOM 642 C CA . LEU A 1 87 ? -25.006 -2.117 28.767 1.00 94.62 87 LEU A CA 1
ATOM 643 C C . LEU A 1 87 ? -24.214 -3.314 29.287 1.00 94.62 87 LEU A C 1
ATOM 645 O O . LEU A 1 87 ? -23.160 -3.126 29.887 1.00 94.62 87 LEU A O 1
ATOM 649 N N . THR A 1 88 ? -24.671 -4.537 29.017 1.00 94.88 88 THR A N 1
ATOM 650 C CA . THR A 1 88 ? -23.934 -5.726 29.465 1.00 94.88 88 THR A CA 1
ATOM 651 C C . THR A 1 88 ? -22.647 -5.912 28.660 1.00 94.88 88 THR A C 1
ATOM 653 O O . THR A 1 88 ? -22.576 -5.533 27.486 1.00 94.88 88 THR A O 1
ATOM 656 N N . LEU A 1 89 ? -21.643 -6.588 29.231 1.00 93.06 89 LEU A N 1
ATOM 657 C CA . LEU A 1 89 ? -20.456 -7.007 28.463 1.00 93.06 89 LEU A CA 1
ATOM 658 C C . LEU A 1 89 ? -20.811 -7.797 27.192 1.00 93.06 89 LEU A C 1
ATOM 660 O O . LEU A 1 89 ? -20.100 -7.693 26.194 1.00 93.06 89 LEU A O 1
ATOM 664 N N . ASN A 1 90 ? -21.913 -8.555 27.200 1.00 92.50 90 ASN A N 1
ATOM 665 C CA . ASN A 1 90 ? -22.384 -9.282 26.021 1.00 92.50 90 ASN A CA 1
ATOM 666 C C . ASN A 1 90 ? -22.861 -8.332 24.913 1.00 92.50 90 ASN A C 1
ATOM 668 O O . ASN A 1 90 ? -22.517 -8.551 23.752 1.00 92.50 90 ASN A O 1
ATOM 672 N N . ASP A 1 91 ? -23.597 -7.272 25.262 1.00 92.88 91 ASP A N 1
ATOM 673 C CA . ASP A 1 91 ? -24.061 -6.258 24.305 1.00 92.88 91 ASP A CA 1
ATOM 674 C C . ASP A 1 91 ? -22.875 -5.504 23.691 1.00 92.88 91 ASP A C 1
ATOM 676 O O . ASP A 1 91 ? -22.800 -5.316 22.475 1.00 92.88 91 ASP A O 1
ATOM 680 N N . LEU A 1 92 ? -21.902 -5.130 24.526 1.00 92.12 92 LEU A N 1
ATOM 681 C CA . LEU A 1 92 ? -20.690 -4.438 24.091 1.00 92.12 92 LEU A CA 1
ATOM 682 C C . LEU A 1 92 ? -19.803 -5.327 23.207 1.00 92.12 92 LEU A C 1
ATOM 684 O O . LEU A 1 92 ? -19.318 -4.884 22.166 1.00 92.12 92 LEU A O 1
ATOM 688 N N . ASN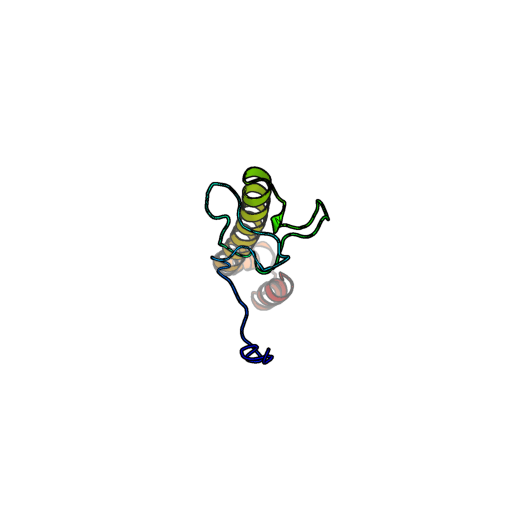 A 1 93 ? -19.626 -6.597 23.580 1.00 90.38 93 ASN A N 1
ATOM 689 C CA . ASN A 1 93 ? -18.845 -7.556 22.803 1.00 90.38 93 ASN A CA 1
ATOM 690 C C . ASN A 1 93 ? -19.506 -7.887 21.454 1.00 90.38 93 ASN A C 1
ATOM 692 O O . ASN A 1 93 ? -18.811 -8.025 20.449 1.00 90.38 93 ASN A O 1
ATOM 696 N N . ALA A 1 94 ? -20.841 -7.963 21.403 1.00 89.50 94 ALA A N 1
ATOM 697 C CA . ALA A 1 94 ? -21.569 -8.069 20.140 1.00 89.50 94 ALA A CA 1
ATOM 698 C C . ALA A 1 94 ? -21.353 -6.823 19.259 1.00 89.50 94 ALA A C 1
ATOM 700 O O . ALA A 1 94 ? -21.177 -6.953 18.048 1.00 89.50 94 ALA A O 1
ATOM 701 N N . GLY A 1 95 ? -21.286 -5.635 19.872 1.00 85.25 95 GLY A N 1
ATOM 702 C CA . GLY A 1 95 ? -20.932 -4.367 19.227 1.00 85.25 95 GLY A CA 1
ATOM 703 C C . GLY A 1 95 ? -19.585 -4.398 18.497 1.00 85.25 95 GLY A C 1
ATOM 704 O O . GLY A 1 95 ? -19.495 -3.960 17.350 1.00 85.25 95 GLY A O 1
ATOM 705 N N . THR A 1 96 ? -18.557 -4.984 19.118 1.00 83.62 96 THR A N 1
ATOM 706 C CA . THR A 1 96 ? -17.219 -5.162 18.519 1.00 83.62 96 THR A CA 1
ATOM 707 C C . THR A 1 96 ? -17.264 -5.943 17.202 1.00 83.62 96 THR A C 1
ATOM 709 O O . THR A 1 96 ? -16.487 -5.659 16.293 1.00 83.62 96 THR A O 1
ATOM 712 N N . GLY A 1 97 ? -18.194 -6.894 17.057 1.00 78.06 97 GLY A N 1
ATOM 713 C CA . GLY A 1 97 ? -18.358 -7.689 15.836 1.00 78.06 97 GLY A CA 1
ATOM 714 C C . GLY A 1 97 ? -18.806 -6.889 14.606 1.00 78.06 97 GLY A C 1
ATOM 715 O O . GLY A 1 97 ? -18.576 -7.335 13.487 1.00 78.06 97 GLY A O 1
ATOM 716 N N . TYR A 1 98 ? -19.396 -5.703 14.795 1.00 75.94 98 TYR A N 1
ATOM 717 C CA . TYR A 1 98 ? -19.759 -4.786 13.706 1.00 75.94 98 TYR A CA 1
ATOM 718 C C . TYR A 1 98 ? -18.619 -3.837 13.302 1.00 75.94 98 TYR A C 1
ATOM 720 O O . TYR A 1 98 ? -18.785 -3.042 12.382 1.00 75.94 98 TYR A O 1
ATOM 728 N N . MET A 1 99 ? -17.477 -3.874 13.995 1.00 65.88 99 MET A N 1
ATOM 729 C CA . MET A 1 99 ? -16.376 -2.918 13.828 1.00 65.88 99 MET A CA 1
ATOM 730 C C . MET A 1 99 ? -15.392 -3.297 12.697 1.00 65.88 99 MET A C 1
ATOM 732 O O . MET A 1 99 ? -14.216 -2.944 12.757 1.00 65.88 99 MET A O 1
ATOM 736 N N . VAL A 1 100 ? -15.840 -4.007 11.658 1.00 54.97 100 VAL A N 1
ATOM 737 C CA . VAL A 1 100 ? -14.998 -4.471 10.535 1.00 54.97 100 VAL A CA 1
ATOM 738 C C . VAL A 1 100 ? -15.640 -4.223 9.182 1.00 54.97 100 VAL A C 1
ATOM 740 O O . VAL A 1 100 ? -16.834 -4.555 9.026 1.00 54.97 100 VAL A O 1
#